Protein AF-A0A3S1ZBE1-F1 (afdb_monomer_lite)

Structure (mmCIF, N/CA/C/O backbone):
data_AF-A0A3S1ZBE1-F1
#
_entry.id   AF-A0A3S1ZBE1-F1
#
loop_
_atom_site.group_PDB
_atom_site.id
_atom_site.type_symbol
_atom_site.label_atom_id
_atom_site.label_alt_id
_atom_site.label_comp_id
_atom_site.label_asym_id
_atom_site.label_entity_id
_atom_site.label_seq_id
_atom_site.pdbx_PDB_ins_code
_atom_site.Cartn_x
_atom_site.Cartn_y
_atom_site.Cartn_z
_atom_site.occupancy
_atom_site.B_iso_or_equiv
_atom_site.auth_seq_id
_atom_site.auth_comp_id
_atom_site.auth_asym_id
_atom_site.auth_atom_id
_atom_site.pdbx_PDB_model_num
ATOM 1 N N . GLU A 1 1 ? 6.553 39.545 1.574 1.00 39.56 1 GLU A N 1
ATOM 2 C CA . GLU A 1 1 ? 7.797 39.338 0.814 1.00 39.56 1 GLU A CA 1
ATOM 3 C C . GLU A 1 1 ? 8.006 37.846 0.663 1.00 39.56 1 GLU A C 1
ATOM 5 O O . GLU A 1 1 ? 7.988 37.127 1.656 1.00 39.56 1 GLU A O 1
ATOM 10 N N . ASP A 1 2 ? 8.022 37.400 -0.589 1.00 39.97 2 ASP A N 1
ATOM 11 C CA . ASP A 1 2 ? 7.914 36.008 -1.012 1.00 39.97 2 ASP A CA 1
ATOM 12 C C . ASP A 1 2 ? 9.223 35.230 -0.833 1.00 39.97 2 ASP A C 1
ATOM 14 O O . ASP A 1 2 ? 10.264 35.596 -1.373 1.00 39.97 2 ASP A O 1
ATOM 18 N N . LEU A 1 3 ? 9.137 34.085 -0.152 1.00 46.81 3 LEU A N 1
ATOM 19 C CA . LEU A 1 3 ? 10.209 33.087 -0.000 1.00 46.81 3 LEU A CA 1
ATOM 20 C C . LEU A 1 3 ? 10.479 32.275 -1.288 1.00 46.81 3 LEU A C 1
ATOM 22 O O . LEU A 1 3 ? 11.198 31.280 -1.253 1.00 46.81 3 LEU A O 1
ATOM 26 N N . PHE A 1 4 ? 9.912 32.676 -2.429 1.00 49.78 4 PHE A N 1
ATOM 27 C CA . PHE A 1 4 ? 9.907 31.890 -3.667 1.00 49.78 4 PHE A CA 1
ATOM 28 C C . PHE A 1 4 ? 11.107 32.126 -4.602 1.00 49.78 4 PHE A C 1
ATOM 30 O O . PHE A 1 4 ? 11.245 31.408 -5.587 1.00 49.78 4 PHE A O 1
ATOM 37 N N . ASN A 1 5 ? 12.009 33.066 -4.294 1.00 49.59 5 ASN A N 1
ATOM 38 C CA . ASN A 1 5 ? 13.110 33.454 -5.191 1.00 49.59 5 ASN A CA 1
ATOM 39 C C . ASN A 1 5 ? 14.510 33.058 -4.690 1.00 49.59 5 ASN A C 1
ATOM 41 O O . ASN A 1 5 ? 15.447 33.850 -4.763 1.00 49.59 5 ASN A O 1
ATOM 45 N N . TYR A 1 6 ? 14.688 31.820 -4.225 1.00 44.84 6 TYR A N 1
ATOM 46 C CA . TYR A 1 6 ? 16.027 31.226 -4.112 1.00 44.84 6 TYR A CA 1
ATOM 47 C C . TYR A 1 6 ? 16.292 30.299 -5.304 1.00 44.84 6 TYR A C 1
ATOM 49 O O . TYR A 1 6 ? 16.217 29.078 -5.209 1.00 44.84 6 TYR A O 1
ATOM 57 N N . SER A 1 7 ? 16.619 30.889 -6.455 1.00 56.59 7 SER A N 1
ATOM 58 C CA . SER A 1 7 ? 17.279 30.177 -7.552 1.00 56.59 7 SER A CA 1
ATOM 59 C C . SER A 1 7 ? 18.787 30.167 -7.289 1.00 56.59 7 SER A C 1
ATOM 61 O O . SER A 1 7 ? 19.534 30.989 -7.823 1.00 56.59 7 SER A O 1
ATOM 63 N N . GLY A 1 8 ? 19.233 29.269 -6.409 1.00 43.38 8 GLY A N 1
ATOM 64 C CA . GLY A 1 8 ? 20.651 28.927 -6.308 1.00 43.38 8 GLY A CA 1
ATOM 65 C C . GLY A 1 8 ? 21.132 28.333 -7.634 1.00 43.38 8 GLY A C 1
ATOM 66 O O . GLY A 1 8 ? 20.401 27.576 -8.273 1.00 43.38 8 GLY A O 1
ATOM 67 N N . ALA A 1 9 ? 22.332 28.719 -8.069 1.00 47.22 9 ALA A N 1
ATOM 68 C CA . ALA A 1 9 ? 22.947 28.266 -9.313 1.00 47.22 9 ALA A CA 1
ATOM 69 C C . ALA A 1 9 ? 22.886 26.733 -9.459 1.00 47.22 9 ALA A C 1
ATOM 71 O O . ALA A 1 9 ? 23.123 26.007 -8.492 1.00 47.22 9 ALA A O 1
ATOM 72 N N . GLN A 1 10 ? 22.592 26.249 -10.673 1.00 50.22 10 GLN A N 1
ATOM 73 C CA . GLN A 1 10 ? 22.709 24.832 -11.017 1.00 50.22 10 GLN A CA 1
ATOM 74 C C . GLN A 1 10 ? 24.174 24.417 -10.867 1.00 50.22 10 GLN A C 1
ATOM 76 O O . GLN A 1 10 ? 24.986 24.621 -11.765 1.00 50.22 10 GLN A O 1
ATOM 81 N N . GLY A 1 11 ? 24.523 23.863 -9.708 1.00 43.09 11 GLY A N 1
ATOM 82 C CA . GLY A 1 11 ? 25.753 23.105 -9.570 1.00 43.09 11 GLY A CA 1
ATOM 83 C C . GLY A 1 11 ? 25.649 21.878 -10.467 1.00 43.09 11 GLY A C 1
ATOM 84 O O . GLY A 1 11 ? 24.705 21.098 -10.334 1.00 43.09 11 GLY A O 1
ATOM 85 N N . GLU A 1 12 ? 26.609 21.711 -11.374 1.00 48.31 12 GLU A N 1
ATOM 86 C CA . GLU A 1 12 ? 26.883 20.451 -12.064 1.00 48.31 12 GLU A CA 1
ATOM 87 C C . GLU A 1 12 ? 27.332 19.403 -11.033 1.00 48.31 12 GLU A C 1
ATOM 89 O O . GLU A 1 12 ? 28.503 19.071 -10.886 1.00 48.31 12 GLU A O 1
ATOM 94 N N . GLY A 1 13 ? 26.376 18.912 -10.253 1.00 46.62 13 GLY A N 1
ATOM 95 C CA . GLY A 1 13 ? 26.483 17.677 -9.506 1.00 46.62 13 GLY A CA 1
ATOM 96 C C . GLY A 1 13 ? 25.682 16.634 -10.261 1.00 46.62 13 GLY A C 1
ATOM 97 O O . GLY A 1 13 ? 24.512 16.852 -10.576 1.00 46.62 13 GLY A O 1
ATOM 98 N N . THR A 1 14 ? 26.279 15.481 -10.533 1.00 49.31 14 THR A N 1
ATOM 99 C CA . THR A 1 14 ? 25.574 14.260 -10.933 1.00 49.31 14 THR A CA 1
ATOM 100 C C . THR A 1 14 ? 24.703 13.764 -9.770 1.00 49.31 14 THR A C 1
ATOM 102 O O . THR A 1 14 ? 24.891 12.673 -9.239 1.00 49.31 14 THR A O 1
ATOM 105 N N . HIS A 1 15 ? 23.738 14.570 -9.323 1.00 55.12 15 HIS A N 1
ATOM 106 C CA . HIS A 1 15 ? 22.726 14.135 -8.378 1.00 55.12 15 HIS A CA 1
ATOM 107 C C . HIS A 1 15 ? 21.846 13.131 -9.109 1.00 55.12 15 HIS A C 1
ATOM 109 O O . HIS A 1 15 ? 20.964 13.487 -9.892 1.00 55.12 15 HIS A O 1
ATOM 115 N N . LYS A 1 16 ? 22.149 11.851 -8.887 1.00 66.56 16 LYS A N 1
ATOM 116 C CA . LYS A 1 16 ? 21.343 10.730 -9.351 1.00 66.56 16 LYS A CA 1
ATOM 117 C C . LYS A 1 16 ? 19.901 11.010 -8.933 1.00 66.56 16 LYS A C 1
ATOM 119 O O . LYS A 1 16 ? 19.630 11.201 -7.750 1.00 66.56 16 LYS A O 1
ATOM 124 N N . ARG A 1 17 ? 19.005 11.150 -9.911 1.00 78.00 17 ARG A N 1
ATOM 125 C CA . ARG A 1 17 ? 17.627 11.590 -9.676 1.00 78.00 17 ARG A CA 1
ATOM 126 C C . ARG A 1 17 ? 16.930 10.535 -8.821 1.00 78.00 17 ARG A C 1
ATOM 128 O O . ARG A 1 17 ? 16.721 9.418 -9.279 1.00 78.00 17 ARG A O 1
ATOM 135 N N . GLN A 1 18 ? 16.637 10.880 -7.573 1.00 86.19 18 GLN A N 1
ATOM 136 C CA . GLN A 1 18 ? 15.965 9.989 -6.636 1.00 86.19 18 GLN A CA 1
ATOM 137 C C . GLN A 1 18 ? 14.454 10.122 -6.812 1.00 86.19 18 GLN A C 1
ATOM 139 O O . GLN A 1 18 ? 13.929 11.231 -6.926 1.00 86.19 18 GLN A O 1
ATOM 144 N N . TYR A 1 19 ? 13.762 8.989 -6.840 1.00 90.62 19 TYR A N 1
ATOM 145 C CA . TYR A 1 19 ? 12.307 8.928 -6.916 1.00 90.62 19 TYR A CA 1
ATOM 146 C C . TYR A 1 19 ? 11.780 8.312 -5.629 1.00 90.62 19 TYR A C 1
ATOM 148 O O . TYR A 1 19 ? 12.369 7.355 -5.124 1.00 90.62 19 TYR A O 1
ATOM 156 N N . ARG A 1 20 ? 10.676 8.843 -5.099 1.00 93.69 20 ARG A N 1
ATOM 157 C CA . ARG A 1 20 ? 9.963 8.185 -3.998 1.00 93.69 20 ARG A CA 1
ATOM 158 C C . ARG A 1 20 ? 9.413 6.857 -4.494 1.00 93.69 20 ARG A C 1
ATOM 160 O O . ARG A 1 20 ? 9.028 6.737 -5.660 1.00 93.69 20 ARG A O 1
ATOM 167 N N . LEU A 1 21 ? 9.345 5.875 -3.608 1.00 92.19 21 LEU A N 1
ATOM 168 C CA . LEU A 1 21 ? 8.833 4.553 -3.931 1.00 92.19 21 LEU A CA 1
ATOM 169 C C . LEU A 1 21 ? 7.392 4.626 -4.449 1.00 92.19 21 LEU A C 1
ATOM 171 O O . LEU A 1 21 ? 7.071 3.979 -5.443 1.00 92.19 21 LEU A O 1
ATOM 175 N N . LEU A 1 22 ? 6.560 5.492 -3.861 1.00 94.50 22 LEU A N 1
ATOM 176 C CA . LEU A 1 22 ? 5.210 5.781 -4.353 1.00 94.50 22 LEU A CA 1
ATOM 177 C C . LEU A 1 22 ? 5.202 6.214 -5.828 1.00 94.50 22 LEU A C 1
ATOM 179 O O . LEU A 1 22 ? 4.465 5.650 -6.639 1.00 94.50 22 LEU A O 1
ATOM 183 N N . ASP A 1 23 ? 6.044 7.188 -6.182 1.00 95.31 23 ASP A N 1
ATOM 184 C CA . ASP A 1 23 ? 6.113 7.743 -7.538 1.00 95.31 23 ASP A CA 1
ATOM 185 C C . ASP A 1 23 ? 6.654 6.706 -8.531 1.00 95.31 23 ASP A C 1
ATOM 187 O O . ASP A 1 23 ? 6.171 6.595 -9.663 1.00 95.31 23 ASP A O 1
ATOM 191 N N . ALA A 1 24 ? 7.636 5.907 -8.104 1.00 93.94 24 ALA A N 1
ATOM 192 C CA . ALA A 1 24 ? 8.197 4.818 -8.893 1.00 93.94 24 ALA A CA 1
ATOM 193 C C . ALA A 1 24 ? 7.148 3.733 -9.186 1.00 93.94 24 ALA A C 1
ATOM 195 O O . ALA A 1 24 ? 7.004 3.322 -10.339 1.00 93.94 24 ALA A O 1
ATOM 196 N N . ILE A 1 25 ? 6.367 3.316 -8.184 1.00 94.88 25 ILE A N 1
ATOM 197 C CA . ILE A 1 25 ? 5.286 2.331 -8.342 1.00 94.88 25 ILE A CA 1
ATOM 198 C C . ILE A 1 25 ? 4.214 2.869 -9.291 1.00 94.88 25 ILE A C 1
ATOM 200 O O . ILE A 1 25 ? 3.878 2.207 -10.276 1.00 94.88 25 ILE A O 1
ATOM 204 N N . TYR A 1 26 ? 3.710 4.079 -9.030 1.00 96.31 26 TYR A N 1
ATOM 205 C CA . TYR A 1 26 ? 2.646 4.682 -9.829 1.00 96.31 26 TYR A CA 1
ATOM 206 C C . TYR A 1 26 ? 3.069 4.843 -11.291 1.00 96.31 26 TYR A C 1
ATOM 208 O O . TYR A 1 26 ? 2.376 4.386 -12.200 1.00 96.31 26 TYR A O 1
ATOM 216 N N . SER A 1 27 ? 4.234 5.453 -11.529 1.00 95.38 27 SER A N 1
ATOM 217 C CA . SER A 1 27 ? 4.721 5.707 -12.887 1.00 95.38 27 SER A CA 1
ATOM 218 C C . SER A 1 27 ? 5.036 4.417 -13.645 1.00 95.38 27 SER A C 1
ATOM 220 O O . SER A 1 27 ? 4.725 4.329 -14.833 1.00 95.38 27 SER A O 1
ATOM 222 N N . THR A 1 28 ? 5.587 3.398 -12.980 1.00 95.94 28 THR A N 1
ATOM 223 C CA . THR A 1 28 ? 5.863 2.092 -13.597 1.00 95.94 28 THR A CA 1
ATOM 224 C C . THR A 1 28 ? 4.572 1.388 -13.996 1.00 95.94 28 THR A C 1
ATOM 226 O O . THR A 1 28 ? 4.454 0.930 -15.132 1.00 95.94 28 THR A O 1
ATOM 229 N N . ALA A 1 29 ? 3.581 1.336 -13.105 1.00 96.38 29 ALA A N 1
ATOM 230 C CA . ALA A 1 29 ? 2.308 0.682 -13.386 1.00 96.38 29 ALA A CA 1
ATOM 231 C C . ALA A 1 29 ? 1.513 1.420 -14.479 1.00 96.38 29 ALA A C 1
ATOM 233 O O . ALA A 1 29 ? 1.035 0.793 -15.425 1.00 96.38 29 ALA A O 1
ATOM 234 N N . ALA A 1 30 ? 1.455 2.754 -14.414 1.00 96.31 30 ALA A N 1
ATOM 235 C CA . ALA A 1 30 ? 0.780 3.574 -15.418 1.00 96.31 30 ALA A CA 1
ATOM 236 C C . ALA A 1 30 ? 1.410 3.421 -16.814 1.00 96.31 30 ALA A C 1
ATOM 238 O O . ALA A 1 30 ? 0.694 3.284 -17.805 1.00 96.31 30 ALA A O 1
ATOM 239 N N . ARG A 1 31 ? 2.749 3.372 -16.905 1.00 96.88 31 ARG A N 1
ATOM 240 C CA . ARG A 1 31 ? 3.470 3.128 -18.171 1.00 96.88 31 ARG A CA 1
ATOM 241 C C . ARG A 1 31 ? 3.201 1.745 -18.766 1.00 96.88 31 ARG A C 1
ATOM 243 O O . ARG A 1 31 ? 3.319 1.590 -19.975 1.00 96.88 31 ARG A O 1
ATOM 250 N N . ASN A 1 32 ? 2.829 0.771 -17.937 1.00 96.81 32 ASN A N 1
ATOM 251 C CA . ASN A 1 32 ? 2.467 -0.586 -18.354 1.00 96.81 32 ASN A CA 1
ATOM 252 C C . ASN A 1 32 ? 0.945 -0.782 -18.480 1.00 96.81 32 ASN A C 1
ATOM 254 O O . ASN A 1 32 ? 0.463 -1.912 -18.442 1.00 96.81 32 ASN A O 1
ATOM 258 N N . SER A 1 33 ? 0.184 0.310 -18.624 1.00 94.75 33 SER A N 1
ATOM 259 C CA . SER A 1 33 ? -1.266 0.284 -18.870 1.00 94.75 33 SER A CA 1
ATOM 260 C C . SER A 1 33 ? -2.082 -0.440 -17.793 1.00 94.75 33 SER A C 1
ATOM 262 O O . SER A 1 33 ? -3.158 -0.968 -18.071 1.00 94.75 33 SER A O 1
ATOM 264 N N . VAL A 1 34 ? -1.597 -0.454 -16.550 1.00 94.44 34 VAL A N 1
ATOM 265 C CA . VAL A 1 34 ? -2.377 -0.950 -15.412 1.00 94.44 34 VAL A CA 1
ATOM 266 C C . VAL A 1 34 ? -3.529 0.032 -15.135 1.00 94.44 34 VAL A C 1
ATOM 268 O O . VAL A 1 34 ? -3.281 1.239 -15.067 1.00 94.44 34 VAL A O 1
ATOM 271 N N . PRO A 1 35 ? -4.780 -0.437 -14.955 1.00 93.19 35 PRO A N 1
ATOM 272 C CA . PRO A 1 35 ? -5.906 0.437 -14.623 1.00 93.19 35 PRO A CA 1
ATOM 273 C C . PRO A 1 35 ? -5.665 1.234 -13.336 1.00 93.19 35 PRO A C 1
ATOM 275 O O . PRO A 1 35 ? -5.158 0.696 -12.353 1.00 93.19 35 PRO A O 1
ATOM 278 N N . THR A 1 36 ? -6.078 2.501 -13.300 1.00 91.44 36 THR A N 1
ATOM 279 C CA . THR A 1 36 ? -5.812 3.411 -12.169 1.00 91.44 36 THR A CA 1
ATOM 280 C C . THR A 1 36 ? -6.346 2.899 -10.833 1.00 91.44 36 THR A C 1
ATOM 282 O O . THR A 1 36 ? -5.662 3.050 -9.823 1.00 91.44 36 THR A O 1
ATOM 285 N N . GLY A 1 37 ? -7.514 2.247 -10.818 1.00 90.88 37 GLY A N 1
ATOM 286 C CA . GLY A 1 37 ? -8.057 1.629 -9.604 1.00 90.88 37 GLY A CA 1
ATOM 287 C C . GLY A 1 37 ? -7.175 0.510 -9.055 1.00 90.88 37 GLY A C 1
ATOM 288 O O . GLY A 1 37 ? -6.910 0.469 -7.856 1.00 90.88 37 GLY A O 1
ATOM 289 N N . VAL A 1 38 ? -6.614 -0.322 -9.939 1.00 93.62 38 VAL A N 1
ATOM 290 C CA . VAL A 1 38 ? -5.664 -1.385 -9.567 1.00 93.62 38 VAL A CA 1
ATOM 291 C C . VAL A 1 38 ? -4.378 -0.776 -9.000 1.00 93.62 38 VAL A C 1
ATOM 293 O O . VAL A 1 38 ? -3.850 -1.272 -8.007 1.00 93.62 38 VAL A O 1
ATOM 296 N N . ILE A 1 39 ? -3.872 0.312 -9.597 1.00 94.88 39 ILE A N 1
ATOM 297 C CA . ILE A 1 39 ? -2.686 1.022 -9.084 1.00 94.88 39 ILE A CA 1
ATOM 298 C C . ILE A 1 39 ? -2.957 1.560 -7.675 1.00 94.88 39 ILE A C 1
ATOM 300 O O . ILE A 1 39 ? -2.136 1.377 -6.776 1.00 94.88 39 ILE A O 1
ATOM 304 N N . GLY A 1 40 ? -4.111 2.201 -7.473 1.00 92.44 40 GLY A N 1
ATOM 305 C CA . GLY A 1 40 ? -4.517 2.733 -6.173 1.00 92.44 40 GLY A CA 1
ATOM 306 C C . GLY A 1 40 ? -4.653 1.642 -5.110 1.00 92.44 40 GLY A C 1
ATOM 307 O O . GLY A 1 40 ? -4.122 1.791 -4.010 1.00 92.44 40 GLY A O 1
ATOM 308 N N . GLU A 1 41 ? -5.293 0.519 -5.446 1.00 91.38 41 GLU A N 1
ATOM 309 C CA . GLU A 1 41 ? -5.420 -0.630 -4.543 1.00 91.38 41 GLU A CA 1
ATOM 310 C C . GLU A 1 41 ? -4.044 -1.237 -4.209 1.00 91.38 41 GLU A C 1
ATOM 312 O O . GLU A 1 41 ? -3.769 -1.550 -3.050 1.00 91.38 41 GLU A O 1
ATOM 317 N N . ALA A 1 42 ? -3.137 -1.335 -5.186 1.00 93.25 42 ALA A N 1
ATOM 318 C CA . ALA A 1 42 ? -1.782 -1.836 -4.971 1.00 93.25 42 ALA A CA 1
ATOM 319 C C . ALA A 1 42 ? -0.993 -0.935 -4.007 1.00 93.25 42 ALA A C 1
ATOM 321 O O . ALA A 1 42 ? -0.415 -1.429 -3.040 1.00 93.25 42 ALA A O 1
ATOM 322 N N . ILE A 1 43 ? -1.020 0.385 -4.216 1.00 93.75 43 ILE A N 1
ATOM 323 C CA . ILE A 1 43 ? -0.388 1.367 -3.319 1.00 93.75 43 ILE A CA 1
ATOM 324 C C . ILE A 1 43 ? -0.973 1.262 -1.908 1.00 93.75 43 ILE A C 1
ATOM 326 O O . ILE A 1 43 ? -0.224 1.279 -0.934 1.00 93.75 43 ILE A O 1
ATOM 330 N N . M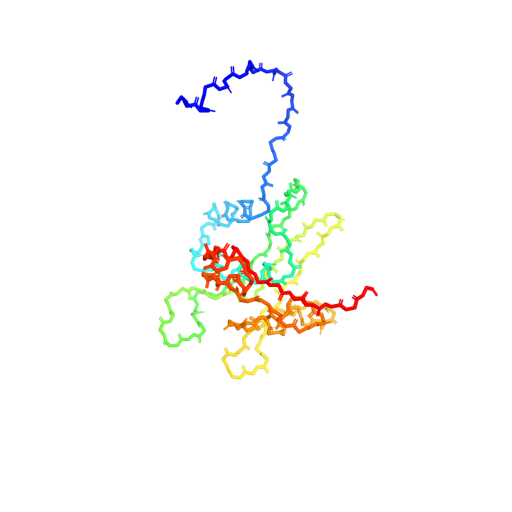ET A 1 44 ? -2.293 1.111 -1.797 1.00 90.56 44 MET A N 1
ATOM 331 C CA . MET A 1 44 ? -2.982 0.964 -0.517 1.00 90.56 44 MET A CA 1
ATOM 332 C C . MET A 1 44 ? -2.519 -0.282 0.249 1.00 90.56 44 MET A C 1
ATOM 334 O O . MET A 1 44 ? -2.296 -0.200 1.455 1.00 90.56 44 MET A O 1
ATOM 338 N N . TYR A 1 45 ? -2.332 -1.427 -0.414 1.00 90.31 45 TYR A N 1
ATOM 339 C CA . TYR A 1 45 ? -1.798 -2.614 0.262 1.00 90.31 45 TYR A CA 1
ATOM 340 C C . TYR A 1 45 ? -0.331 -2.449 0.666 1.00 90.31 45 TYR A C 1
ATOM 342 O O . TYR A 1 45 ? 0.041 -2.844 1.772 1.00 90.31 45 TYR A O 1
ATOM 350 N N . LEU A 1 46 ? 0.496 -1.850 -0.195 1.00 89.25 46 LEU A N 1
ATOM 351 C CA . LEU A 1 46 ? 1.920 -1.649 0.086 1.00 89.25 46 LEU A CA 1
ATOM 352 C C . LEU A 1 46 ? 2.151 -0.647 1.231 1.00 89.25 46 LEU A C 1
ATOM 354 O O . LEU A 1 46 ? 3.042 -0.866 2.051 1.00 89.25 46 LEU A O 1
ATOM 358 N N . SER A 1 47 ? 1.328 0.403 1.343 1.00 87.81 47 SER A N 1
ATOM 359 C CA . SER A 1 47 ? 1.475 1.443 2.376 1.00 87.81 47 SER A CA 1
ATOM 360 C C . SER A 1 47 ? 1.210 0.949 3.799 1.00 87.81 47 SER A C 1
ATOM 362 O O . SER A 1 47 ? 1.682 1.553 4.757 1.00 87.81 47 SER A O 1
ATOM 364 N N . ARG A 1 48 ? 0.490 -0.169 3.964 1.00 80.88 48 ARG A N 1
ATOM 365 C CA . ARG A 1 48 ? 0.230 -0.770 5.286 1.00 80.88 48 ARG A CA 1
ATOM 366 C C . ARG A 1 48 ? 1.477 -1.388 5.910 1.00 80.88 48 ARG A C 1
ATOM 368 O O . ARG A 1 48 ? 1.551 -1.507 7.127 1.00 80.88 48 ARG A O 1
ATOM 375 N N . GLY A 1 49 ? 2.426 -1.814 5.080 1.00 74.88 49 GLY A N 1
ATOM 376 C CA . GLY A 1 49 ? 3.632 -2.510 5.520 1.00 74.88 49 GLY A CA 1
ATOM 377 C C . GLY A 1 49 ? 4.932 -1.781 5.208 1.00 74.88 49 GLY A C 1
ATOM 378 O O . GLY A 1 49 ? 5.981 -2.299 5.590 1.00 74.88 49 GLY A O 1
ATOM 379 N N . GLN A 1 50 ? 4.891 -0.649 4.494 1.00 79.00 50 GLN A N 1
ATOM 380 C CA . GLN A 1 50 ? 6.082 0.120 4.150 1.00 79.00 50 GLN A CA 1
ATOM 381 C C . GLN A 1 50 ? 5.884 1.625 4.097 1.00 79.00 50 GLN A C 1
ATOM 383 O O . GLN A 1 50 ? 4.830 2.133 3.720 1.00 79.00 50 GLN A O 1
ATOM 388 N N . ASP A 1 51 ? 6.986 2.311 4.382 1.00 85.25 51 ASP A N 1
ATOM 389 C CA . ASP A 1 51 ? 7.154 3.722 4.085 1.00 85.25 51 ASP A CA 1
ATOM 390 C C . ASP A 1 51 ? 7.356 3.920 2.574 1.00 85.25 51 ASP A C 1
ATOM 392 O O . ASP A 1 51 ? 8.415 3.617 2.020 1.00 85.25 51 ASP A O 1
ATOM 396 N N . LEU A 1 52 ? 6.316 4.405 1.895 1.00 89.38 52 LEU A N 1
ATOM 397 C CA . LEU A 1 52 ? 6.367 4.697 0.460 1.00 89.38 52 LEU A CA 1
ATOM 398 C C . LEU A 1 52 ? 7.027 6.051 0.143 1.00 89.38 52 LEU A C 1
ATOM 400 O O . LEU A 1 52 ? 7.228 6.361 -1.037 1.00 89.38 52 LEU A O 1
ATOM 404 N N . ASP A 1 53 ? 7.382 6.835 1.166 1.00 89.88 53 ASP A N 1
ATOM 405 C CA . ASP A 1 53 ? 8.151 8.073 1.020 1.00 89.88 53 ASP A CA 1
ATOM 406 C C . ASP A 1 53 ? 9.652 7.806 0.909 1.00 89.88 53 ASP A C 1
ATOM 408 O O . ASP A 1 53 ? 10.389 8.658 0.408 1.00 89.88 53 ASP A O 1
ATOM 412 N N . ALA A 1 54 ? 10.095 6.605 1.293 1.00 89.69 54 ALA A N 1
ATOM 413 C CA . ALA A 1 54 ? 11.452 6.137 1.062 1.00 89.69 54 ALA A CA 1
ATOM 414 C C . ALA A 1 54 ? 11.816 6.171 -0.432 1.00 89.69 54 ALA A C 1
ATOM 416 O O . ALA A 1 54 ? 10.968 6.039 -1.319 1.00 89.69 54 ALA A O 1
ATOM 417 N N . PHE A 1 55 ? 13.107 6.330 -0.723 1.00 91.31 55 PHE A N 1
ATOM 418 C CA . PHE A 1 55 ? 13.590 6.357 -2.100 1.00 91.31 55 PHE A CA 1
ATOM 419 C C . PHE A 1 55 ? 13.619 4.961 -2.724 1.00 91.31 55 PHE A C 1
ATOM 421 O O . PHE A 1 55 ? 14.029 3.989 -2.089 1.00 91.31 55 PHE A O 1
ATOM 428 N N . ALA A 1 56 ? 13.212 4.885 -3.990 1.00 90.81 56 ALA A N 1
ATOM 429 C CA . ALA A 1 56 ? 13.335 3.685 -4.799 1.00 90.81 56 ALA A CA 1
ATOM 430 C C . ALA A 1 56 ? 14.777 3.496 -5.287 1.00 90.81 56 ALA A C 1
ATOM 432 O O . ALA A 1 56 ? 15.435 4.454 -5.710 1.00 90.81 56 ALA A O 1
ATOM 433 N N . SER A 1 57 ? 15.236 2.248 -5.284 1.00 89.38 57 SER A N 1
ATOM 434 C CA . SER A 1 57 ? 16.522 1.852 -5.864 1.00 89.38 57 SER A CA 1
ATOM 435 C C . SER A 1 57 ? 16.336 1.359 -7.301 1.00 89.38 57 SER A C 1
ATOM 437 O O . SER A 1 57 ? 15.280 0.851 -7.667 1.00 89.38 57 SER A O 1
ATOM 439 N N . GLU A 1 58 ? 17.359 1.504 -8.145 1.00 88.31 58 GLU A N 1
ATOM 440 C CA . GLU A 1 58 ? 17.272 1.153 -9.576 1.00 88.31 58 GLU A CA 1
ATOM 441 C C . GLU A 1 58 ? 17.132 -0.351 -9.844 1.00 88.31 58 GLU A C 1
ATOM 443 O O . GLU A 1 58 ? 16.669 -0.754 -10.908 1.00 88.31 58 GLU A O 1
ATOM 448 N N . ASP A 1 59 ? 17.538 -1.185 -8.891 1.00 90.19 59 ASP A N 1
ATOM 449 C CA . ASP A 1 59 ? 17.412 -2.639 -8.943 1.00 90.19 59 ASP A CA 1
ATOM 450 C C . ASP A 1 59 ? 16.016 -3.131 -8.533 1.00 90.19 59 ASP A C 1
ATOM 452 O O . ASP A 1 59 ? 15.707 -4.309 -8.726 1.00 90.19 59 ASP A O 1
ATOM 456 N N . GLN A 1 60 ? 15.163 -2.249 -7.997 1.00 91.38 60 GLN A N 1
ATOM 457 C CA . GLN A 1 60 ? 13.820 -2.618 -7.571 1.00 91.38 60 GLN A CA 1
ATOM 458 C C . GLN A 1 60 ? 12.897 -2.879 -8.763 1.00 91.38 60 GLN A C 1
ATOM 460 O O . GLN A 1 60 ? 12.786 -2.085 -9.698 1.00 91.38 60 GLN A O 1
ATOM 465 N N . ARG A 1 61 ? 12.167 -3.992 -8.696 1.00 93.56 61 ARG A N 1
ATOM 466 C CA . ARG A 1 61 ? 11.172 -4.403 -9.688 1.00 93.56 61 ARG A CA 1
ATOM 467 C C . ARG A 1 61 ? 9.794 -4.493 -9.059 1.00 93.56 61 ARG A C 1
ATOM 469 O O . ARG A 1 61 ? 9.609 -5.190 -8.066 1.00 93.56 61 ARG A O 1
ATOM 476 N N . LEU A 1 62 ? 8.824 -3.828 -9.677 1.00 94.69 62 LEU A N 1
ATOM 477 C CA . LEU A 1 62 ? 7.413 -3.981 -9.341 1.00 94.69 62 LEU A CA 1
ATOM 478 C C . LEU A 1 62 ? 6.851 -5.221 -10.046 1.00 94.69 62 LEU A C 1
ATOM 480 O O . LEU A 1 62 ? 6.908 -5.318 -11.271 1.00 94.69 62 LEU A O 1
ATOM 484 N N . VAL A 1 63 ? 6.265 -6.134 -9.278 1.00 95.50 63 VAL A N 1
ATOM 485 C CA . VAL A 1 63 ? 5.511 -7.283 -9.784 1.00 95.50 63 VAL A CA 1
ATOM 486 C C . VAL A 1 63 ? 4.069 -7.133 -9.322 1.00 95.50 63 VAL A C 1
ATOM 488 O O . VAL A 1 63 ? 3.802 -6.965 -8.136 1.00 95.50 63 VAL A O 1
ATOM 491 N N . LEU A 1 64 ? 3.130 -7.173 -10.263 1.00 95.62 64 LEU A N 1
ATOM 492 C CA . LEU A 1 64 ? 1.711 -6.968 -9.994 1.00 95.62 64 LEU A CA 1
ATOM 493 C C . LEU A 1 64 ? 0.896 -8.026 -10.732 1.00 95.62 64 LEU A C 1
ATOM 495 O O . LEU A 1 64 ? 1.008 -8.167 -11.948 1.00 95.62 64 LEU A O 1
ATOM 499 N N . ILE A 1 65 ? 0.047 -8.738 -9.997 1.00 95.94 65 ILE A N 1
ATOM 500 C CA . ILE A 1 65 ? -0.952 -9.650 -10.552 1.00 95.94 65 ILE A CA 1
ATOM 501 C C . ILE A 1 65 ? -2.316 -9.090 -10.175 1.00 95.94 65 ILE A C 1
ATOM 503 O O . ILE A 1 65 ? -2.614 -8.895 -8.997 1.00 95.94 65 ILE A O 1
ATOM 507 N N . TYR A 1 66 ? -3.158 -8.847 -11.172 1.00 94.94 66 TYR A N 1
ATOM 508 C CA . TYR A 1 66 ? -4.497 -8.308 -10.978 1.00 94.94 66 TYR A CA 1
ATOM 509 C C . TYR A 1 66 ? -5.501 -9.010 -11.891 1.00 94.94 66 TYR A C 1
ATOM 511 O O . TYR A 1 66 ? -5.142 -9.565 -12.929 1.00 94.94 66 TYR A O 1
ATOM 519 N N . SER A 1 67 ? -6.768 -8.998 -11.490 1.00 92.81 67 SER A N 1
ATOM 520 C CA . SER A 1 67 ? -7.885 -9.429 -12.326 1.00 92.81 67 SER A CA 1
ATOM 521 C C . SER A 1 67 ? -8.635 -8.208 -12.832 1.00 92.81 67 SER A C 1
ATOM 523 O O . SER A 1 67 ? -8.794 -7.240 -12.099 1.00 92.81 67 SER A O 1
ATOM 525 N N . GLN A 1 68 ? -9.155 -8.267 -14.056 1.00 86.81 68 GLN A N 1
ATOM 526 C CA . GLN A 1 68 ? -10.071 -7.242 -14.569 1.00 86.81 68 GLN A CA 1
ATOM 527 C C . GLN A 1 68 ? -11.457 -7.324 -13.916 1.00 86.81 68 GLN A C 1
ATOM 529 O O . GLN A 1 68 ? -12.244 -6.391 -14.021 1.00 86.81 68 GLN A O 1
ATOM 534 N N . THR A 1 69 ? -11.765 -8.437 -13.242 1.00 86.56 69 THR A N 1
ATOM 535 C CA . THR A 1 69 ? -13.021 -8.589 -12.510 1.00 86.56 69 THR A CA 1
ATOM 536 C C . THR A 1 69 ? -12.924 -7.984 -11.104 1.00 86.56 69 THR A C 1
ATOM 538 O O . THR A 1 69 ? -12.006 -8.341 -10.357 1.00 86.56 69 THR A O 1
ATOM 541 N N . PRO A 1 70 ? -13.876 -7.120 -10.714 1.00 84.06 70 PRO A N 1
ATOM 542 C CA . PRO A 1 70 ? -13.922 -6.509 -9.384 1.00 84.06 70 PRO A CA 1
ATOM 543 C C . PRO A 1 70 ? -14.182 -7.535 -8.263 1.00 84.06 70 PRO A C 1
ATOM 545 O O . PRO A 1 70 ? -14.521 -8.699 -8.523 1.00 84.06 70 PRO A O 1
ATOM 548 N N . ARG A 1 71 ? -14.012 -7.139 -6.990 1.00 77.12 71 ARG A N 1
ATOM 549 C CA . ARG A 1 71 ? -14.379 -7.982 -5.828 1.00 77.12 71 ARG A CA 1
ATOM 550 C C . ARG A 1 71 ? -15.845 -7.788 -5.445 1.00 77.12 71 ARG A C 1
ATOM 552 O O . ARG A 1 71 ? -16.509 -8.773 -5.127 1.00 77.12 71 ARG A O 1
ATOM 559 N N . GLY A 1 72 ? -16.346 -6.554 -5.486 1.00 74.00 72 GLY A N 1
ATOM 560 C CA . GLY A 1 72 ? -17.699 -6.196 -5.051 1.00 74.00 72 GLY A CA 1
ATOM 561 C C . GLY A 1 72 ? -18.708 -5.964 -6.180 1.00 74.00 72 GLY A C 1
ATOM 562 O O . GLY A 1 72 ? -18.360 -5.590 -7.299 1.00 74.00 72 GLY A O 1
ATOM 563 N N . LYS A 1 73 ? -20.004 -6.118 -5.866 1.00 60.28 73 LYS A N 1
ATOM 564 C CA . LYS A 1 73 ? -21.097 -5.628 -6.724 1.00 60.28 73 LYS A CA 1
ATOM 565 C C . LYS A 1 73 ? -21.114 -4.094 -6.662 1.00 60.28 73 LYS A C 1
ATOM 567 O O . LYS A 1 73 ? -21.688 -3.537 -5.735 1.00 60.28 73 LYS A O 1
ATOM 572 N N . GLY A 1 74 ? -20.471 -3.430 -7.622 1.00 62.81 74 GLY A N 1
ATOM 573 C CA . GLY A 1 74 ? -20.431 -1.962 -7.723 1.00 62.81 74 GLY A CA 1
ATOM 574 C C . GLY A 1 74 ? -19.035 -1.364 -7.900 1.00 62.81 74 GLY A C 1
ATOM 575 O O . GLY A 1 74 ? -18.921 -0.180 -8.195 1.00 62.81 74 GLY A O 1
ATOM 576 N N . GLU A 1 75 ? -17.983 -2.168 -7.767 1.00 69.06 75 GLU A N 1
ATOM 577 C CA . GLU A 1 75 ? -16.638 -1.785 -8.198 1.00 69.06 75 GLU A CA 1
ATOM 578 C C . GLU A 1 75 ? -16.542 -1.939 -9.719 1.00 69.06 75 GLU A C 1
ATOM 580 O O . GLU A 1 75 ? -16.974 -2.947 -10.277 1.00 69.06 75 GLU A O 1
ATOM 585 N N . THR A 1 76 ? -16.004 -0.933 -10.400 1.00 63.38 76 THR A N 1
ATOM 586 C CA . THR A 1 76 ? -15.771 -0.961 -11.854 1.00 63.38 76 THR A CA 1
ATOM 587 C C . THR A 1 76 ? -14.347 -1.352 -12.212 1.00 63.38 76 THR A C 1
ATOM 589 O O . THR A 1 76 ? -14.072 -1.705 -13.358 1.00 63.38 76 THR A O 1
ATOM 592 N N . ASP A 1 77 ? -13.450 -1.283 -11.234 1.00 72.06 77 ASP A N 1
ATOM 593 C CA . ASP A 1 77 ? -12.022 -1.394 -11.458 1.00 72.06 77 ASP A CA 1
ATOM 594 C C . ASP A 1 77 ? -11.551 -2.814 -11.141 1.00 72.06 77 ASP A C 1
ATOM 596 O O . ASP A 1 77 ? -12.129 -3.528 -10.316 1.00 72.06 77 ASP A O 1
ATOM 600 N N . GLY A 1 78 ? -10.502 -3.243 -11.843 1.00 82.06 78 GLY A N 1
ATOM 601 C CA . GLY A 1 78 ? -9.868 -4.526 -11.577 1.00 82.06 78 GLY A CA 1
ATOM 602 C C . GLY A 1 78 ? -9.368 -4.627 -10.133 1.00 82.06 78 GLY A C 1
ATOM 603 O O . GLY A 1 78 ? -9.125 -3.619 -9.475 1.00 82.06 78 GLY A O 1
ATOM 604 N N . ARG A 1 79 ? -9.168 -5.857 -9.660 1.00 90.44 79 ARG A N 1
ATOM 605 C CA . ARG A 1 79 ? -8.697 -6.144 -8.300 1.00 90.44 79 ARG A CA 1
ATOM 606 C C . ARG A 1 79 ? -7.258 -6.634 -8.275 1.00 90.44 79 ARG A C 1
ATOM 608 O O . ARG A 1 79 ? -6.879 -7.488 -9.082 1.00 90.44 79 ARG A O 1
ATOM 615 N N . VAL A 1 80 ? -6.483 -6.198 -7.293 1.00 94.31 80 VAL A N 1
ATOM 616 C CA . VAL A 1 80 ? -5.127 -6.693 -7.025 1.00 94.31 80 VAL A CA 1
ATOM 617 C C . VAL A 1 80 ? -5.204 -8.067 -6.374 1.00 94.31 80 VAL A C 1
ATOM 619 O O . VAL A 1 80 ? -5.889 -8.249 -5.372 1.00 94.31 80 VAL A O 1
ATOM 622 N N . LEU A 1 81 ? -4.503 -9.047 -6.938 1.00 94.31 81 LEU A N 1
ATOM 623 C CA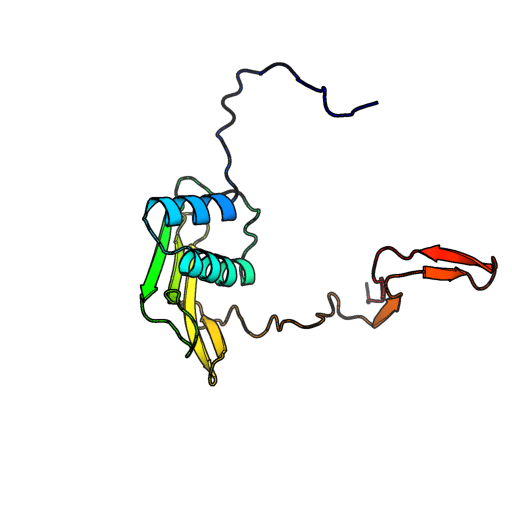 . LEU A 1 81 ? -4.359 -10.399 -6.386 1.00 94.31 81 LEU A CA 1
ATOM 624 C C . LEU A 1 81 ? -3.018 -10.564 -5.668 1.00 94.31 81 LEU A C 1
ATOM 626 O O . LEU A 1 81 ? -2.945 -11.214 -4.628 1.00 94.31 81 LEU A O 1
ATOM 630 N N . TYR A 1 82 ? -1.972 -9.953 -6.216 1.00 94.75 82 TYR A N 1
ATOM 631 C CA . TYR A 1 82 ? -0.650 -9.908 -5.614 1.00 94.75 82 TYR A CA 1
ATOM 632 C C . TYR A 1 82 ? 0.070 -8.632 -6.034 1.00 94.75 82 TYR A C 1
ATOM 634 O O . TYR A 1 82 ? -0.035 -8.209 -7.187 1.00 94.75 82 TYR A O 1
ATOM 642 N N . VAL A 1 83 ? 0.831 -8.051 -5.114 1.00 95.12 83 VAL A N 1
ATOM 643 C CA . VAL A 1 83 ? 1.757 -6.960 -5.404 1.00 95.12 83 VAL A CA 1
ATOM 644 C C . VAL A 1 83 ? 3.065 -7.183 -4.656 1.00 95.12 83 VAL A C 1
ATOM 646 O O . VAL A 1 83 ? 3.064 -7.524 -3.475 1.00 95.12 83 VAL A O 1
ATOM 649 N N . GLY A 1 84 ? 4.186 -6.971 -5.335 1.00 93.06 84 GLY A N 1
ATOM 650 C CA . GLY A 1 84 ? 5.499 -7.047 -4.723 1.00 93.06 84 GLY A CA 1
ATOM 651 C C . GLY A 1 84 ? 6.489 -6.052 -5.305 1.00 93.06 84 GLY A C 1
ATOM 652 O O . GLY A 1 84 ? 6.410 -5.677 -6.475 1.00 93.06 84 GLY A O 1
ATOM 653 N N . VAL A 1 85 ? 7.430 -5.625 -4.468 1.00 92.50 85 VAL A N 1
ATOM 654 C CA . VAL A 1 85 ? 8.593 -4.826 -4.866 1.00 92.50 85 VAL A CA 1
ATOM 655 C C . VAL A 1 85 ? 9.827 -5.649 -4.535 1.00 92.50 85 VAL A C 1
ATOM 657 O O . VAL A 1 85 ? 10.143 -5.853 -3.367 1.00 92.50 85 VAL A O 1
ATOM 660 N N . GLN A 1 86 ? 10.502 -6.156 -5.559 1.00 90.88 86 GLN A N 1
ATOM 661 C CA . GLN A 1 86 ? 11.664 -7.028 -5.425 1.00 90.88 86 GLN A CA 1
ATOM 662 C C . GLN A 1 86 ? 12.935 -6.208 -5.621 1.00 90.88 86 GLN A C 1
ATOM 664 O O . GLN A 1 86 ? 13.159 -5.708 -6.718 1.00 90.88 86 GLN A O 1
ATOM 669 N N . GLY A 1 87 ? 13.756 -6.070 -4.583 1.00 85.12 87 GLY A N 1
ATOM 670 C CA . G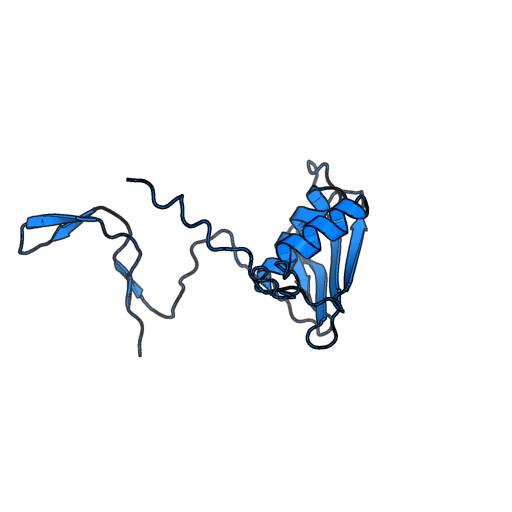LY A 1 87 ? 15.083 -5.458 -4.655 1.00 85.12 87 GLY A CA 1
ATOM 671 C C . GLY A 1 87 ? 16.126 -6.309 -3.936 1.00 85.12 87 GLY A C 1
ATOM 672 O O . GLY A 1 87 ? 15.784 -7.262 -3.235 1.00 85.12 87 GLY A O 1
ATOM 673 N N . THR A 1 88 ? 17.398 -5.954 -4.095 1.00 78.38 88 THR A N 1
ATOM 674 C CA . THR A 1 88 ? 18.535 -6.711 -3.545 1.00 78.38 88 THR A CA 1
ATOM 675 C C . THR A 1 88 ? 18.574 -6.664 -2.017 1.00 78.38 88 THR A C 1
ATOM 677 O O . THR A 1 88 ? 18.908 -7.655 -1.377 1.00 78.38 88 THR A O 1
ATOM 680 N N . GLU A 1 89 ? 18.210 -5.526 -1.418 1.00 72.38 89 GLU A N 1
ATOM 681 C CA . GLU A 1 89 ? 18.225 -5.352 0.042 1.00 72.38 89 GLU A CA 1
ATOM 682 C C . GLU A 1 89 ? 16.892 -5.699 0.709 1.00 72.38 89 GLU A C 1
ATOM 684 O O . GLU A 1 89 ? 16.859 -6.196 1.834 1.00 72.38 89 GLU A O 1
ATOM 689 N N . LYS A 1 90 ? 15.779 -5.387 0.039 1.00 70.38 90 LYS A N 1
ATOM 690 C CA . LYS A 1 90 ? 14.430 -5.552 0.579 1.00 70.38 90 LYS A CA 1
ATOM 691 C C . LYS A 1 90 ? 13.499 -6.034 -0.521 1.00 70.38 90 LYS A C 1
ATOM 693 O O . LYS A 1 90 ? 13.297 -5.333 -1.513 1.00 70.38 90 LYS A O 1
ATOM 698 N N . SER A 1 91 ? 12.902 -7.202 -0.303 1.00 80.81 91 SER A N 1
ATOM 699 C CA . SER A 1 91 ? 11.741 -7.664 -1.049 1.00 80.81 91 SER A CA 1
ATOM 700 C C . SER A 1 91 ? 10.482 -7.478 -0.209 1.00 80.81 91 SER A C 1
ATOM 702 O O . SER A 1 91 ? 10.450 -7.728 0.999 1.00 80.81 91 SER A O 1
ATOM 704 N N . LEU A 1 92 ? 9.439 -6.984 -0.855 1.00 82.38 92 LEU A N 1
ATOM 705 C CA . LEU A 1 92 ? 8.106 -6.873 -0.298 1.00 82.38 92 LEU A CA 1
ATOM 706 C C . LEU A 1 92 ? 7.192 -7.754 -1.126 1.00 82.38 92 LEU A C 1
ATOM 708 O O . LEU A 1 92 ? 7.147 -7.600 -2.342 1.00 82.38 92 LEU A O 1
ATOM 712 N N . ASP A 1 93 ? 6.446 -8.616 -0.451 1.00 89.81 93 ASP A N 1
ATOM 713 C CA . ASP A 1 93 ? 5.476 -9.503 -1.068 1.00 89.81 93 ASP A CA 1
ATOM 714 C C . ASP A 1 93 ? 4.141 -9.352 -0.357 1.00 89.81 93 ASP A C 1
ATOM 716 O O . ASP A 1 93 ? 4.065 -9.393 0.873 1.00 89.81 93 ASP A O 1
ATOM 720 N N . CYS A 1 94 ? 3.092 -9.161 -1.147 1.00 91.81 94 CYS A N 1
ATOM 721 C CA . CYS A 1 94 ? 1.743 -8.990 -0.660 1.00 91.81 94 CYS A CA 1
ATOM 722 C C . CYS A 1 94 ? 0.784 -9.860 -1.460 1.00 91.81 94 CYS A C 1
ATOM 724 O O . CYS A 1 94 ? 0.395 -9.517 -2.576 1.00 91.81 94 CYS A O 1
ATOM 726 N N . PHE A 1 95 ? 0.382 -10.981 -0.875 1.00 93.06 95 PHE A N 1
ATOM 727 C CA . PHE A 1 95 ? -0.692 -11.821 -1.378 1.00 93.06 95 PHE A CA 1
ATOM 728 C C . PHE A 1 95 ? -2.013 -11.297 -0.820 1.00 93.06 95 PHE A C 1
ATOM 730 O O . PHE A 1 95 ? -2.203 -11.247 0.396 1.00 93.06 95 PHE A O 1
ATOM 737 N N . VAL A 1 96 ? -2.923 -10.873 -1.697 1.00 91.81 96 VAL A N 1
ATOM 738 C CA . VAL A 1 96 ? -4.210 -10.314 -1.271 1.00 91.81 96 VAL A CA 1
ATOM 739 C C . VAL A 1 96 ? -5.182 -11.454 -0.997 1.00 91.81 96 VAL A C 1
ATOM 741 O O . VAL A 1 96 ? -5.814 -11.990 -1.913 1.00 91.81 96 VAL A O 1
ATOM 744 N N . PHE A 1 97 ? -5.307 -11.809 0.278 1.00 89.50 97 PHE A N 1
ATOM 745 C CA . PHE A 1 97 ? -6.117 -12.927 0.745 1.00 89.50 97 PHE A CA 1
ATOM 746 C C . PHE A 1 97 ? -7.379 -12.456 1.467 1.00 89.50 97 PHE A C 1
ATOM 748 O O . PHE A 1 97 ? -7.407 -11.384 2.072 1.00 89.50 97 PHE A O 1
ATOM 755 N N . GLN A 1 98 ? -8.436 -13.263 1.400 1.00 88.44 98 GLN A N 1
ATOM 756 C CA . GLN A 1 98 ? -9.683 -12.996 2.103 1.00 88.44 98 GLN A CA 1
ATOM 757 C C . GLN A 1 98 ? -9.654 -13.648 3.489 1.00 88.44 98 GLN A C 1
ATOM 759 O O . GLN A 1 98 ? -9.682 -14.870 3.589 1.00 88.44 98 GLN A O 1
ATOM 764 N N . LEU A 1 99 ? -9.616 -12.843 4.552 1.00 84.62 99 LEU A N 1
ATOM 765 C CA . LEU A 1 99 ? -9.599 -13.348 5.933 1.00 84.62 99 LEU A CA 1
ATOM 766 C C . LEU A 1 99 ? -11.003 -13.681 6.445 1.00 84.62 99 LEU A C 1
ATOM 768 O O . LEU A 1 99 ? -11.196 -14.632 7.196 1.00 84.62 99 LEU A O 1
ATOM 772 N N . SER A 1 100 ? -11.986 -12.876 6.049 1.00 83.94 100 SER A N 1
ATOM 773 C CA . SER A 1 100 ? -13.400 -13.072 6.361 1.00 83.94 100 SER A CA 1
ATOM 774 C C . SER A 1 100 ? -14.261 -12.473 5.245 1.00 83.94 100 SER A C 1
ATOM 776 O O . SER A 1 100 ? -13.740 -11.913 4.276 1.00 83.94 100 SER A O 1
ATOM 778 N N . GLU A 1 101 ? -15.581 -12.640 5.300 1.00 83.88 101 GLU A N 1
ATOM 779 C CA . GLU A 1 101 ? -16.474 -12.176 4.236 1.00 83.88 101 GLU A CA 1
ATOM 780 C C . GLU A 1 101 ? -16.281 -10.675 3.939 1.00 83.88 101 GLU A C 1
ATOM 782 O O . GLU A 1 101 ? -16.460 -9.824 4.806 1.00 83.88 101 GLU A O 1
ATOM 787 N N . GLY A 1 102 ? -15.842 -10.353 2.716 1.00 80.44 102 GLY A N 1
ATOM 788 C CA . GLY A 1 102 ? -15.555 -8.978 2.290 1.00 80.44 102 GLY A CA 1
ATOM 789 C C . GLY A 1 102 ? -14.289 -8.337 2.878 1.00 80.44 102 GLY A C 1
ATOM 790 O O . GLY A 1 102 ? -13.980 -7.203 2.520 1.00 80.44 102 GLY A O 1
ATOM 791 N N . GLN A 1 103 ? -13.534 -9.025 3.741 1.00 83.06 103 GLN A N 1
ATOM 792 C CA . GLN A 1 103 ? -12.306 -8.493 4.337 1.00 83.06 103 GLN A CA 1
ATOM 793 C C . GLN A 1 103 ? -11.067 -9.071 3.663 1.00 83.06 103 GLN A C 1
ATOM 795 O O . GLN A 1 103 ? -10.751 -10.254 3.809 1.00 83.06 103 GLN A O 1
ATOM 800 N N . PHE A 1 104 ? -10.340 -8.203 2.963 1.00 86.69 104 PHE A N 1
ATOM 801 C CA . PHE A 1 104 ? -9.098 -8.548 2.285 1.00 86.69 104 PHE A CA 1
ATOM 802 C C . PHE A 1 104 ? -7.894 -7.954 3.006 1.00 86.69 104 PHE A C 1
ATOM 804 O O . PHE A 1 104 ? -7.918 -6.815 3.484 1.00 86.69 104 PHE A O 1
ATOM 811 N N . ALA A 1 105 ? -6.833 -8.743 3.072 1.00 87.25 105 ALA A N 1
ATOM 812 C CA . ALA A 1 105 ? -5.597 -8.381 3.729 1.00 87.25 105 ALA A CA 1
ATOM 813 C C . ALA A 1 105 ? -4.389 -8.816 2.911 1.00 87.25 105 ALA A C 1
ATOM 815 O O . ALA A 1 105 ? -4.430 -9.767 2.134 1.00 87.25 105 ALA A O 1
ATOM 816 N N . CYS A 1 106 ? -3.303 -8.097 3.147 1.00 88.62 106 CYS A N 1
ATOM 817 C CA . CYS A 1 106 ? -1.978 -8.446 2.689 1.00 88.62 106 CYS A CA 1
ATOM 818 C C . CYS A 1 106 ? -1.384 -9.548 3.575 1.00 88.62 106 CYS A C 1
ATOM 820 O O . CYS A 1 106 ? -1.189 -9.327 4.776 1.00 88.62 106 CYS A O 1
ATOM 822 N N . VAL A 1 107 ? -1.089 -10.699 2.983 1.00 89.25 107 VAL A N 1
ATOM 823 C CA . VAL A 1 107 ? -0.395 -11.826 3.619 1.00 89.25 107 VAL A CA 1
ATOM 824 C C . VAL A 1 107 ? 0.957 -12.001 2.937 1.00 89.25 107 VAL A C 1
ATOM 826 O O . VAL A 1 107 ? 1.059 -11.846 1.720 1.00 89.25 107 VAL A O 1
ATOM 829 N N . THR A 1 108 ? 2.009 -12.266 3.698 1.00 84.69 108 THR A N 1
ATOM 830 C CA . THR A 1 108 ? 3.353 -12.543 3.171 1.00 84.69 108 THR A CA 1
ATOM 831 C C . THR A 1 108 ? 3.557 -14.037 2.911 1.00 84.69 108 THR A C 1
ATOM 833 O O . THR A 1 108 ? 2.742 -14.869 3.300 1.00 84.69 108 THR A O 1
ATOM 836 N N . GLY A 1 109 ? 4.657 -14.404 2.244 1.00 78.81 109 GLY A N 1
ATOM 837 C CA . GLY A 1 109 ? 4.968 -15.810 1.945 1.00 78.81 109 GLY A CA 1
ATOM 838 C C . GLY A 1 109 ? 5.223 -16.693 3.177 1.00 78.81 109 GLY A C 1
ATOM 839 O O . GLY A 1 109 ? 5.141 -17.912 3.075 1.00 78.81 109 GLY A O 1
ATOM 840 N N . ASP A 1 110 ? 5.503 -16.093 4.334 1.00 81.25 110 ASP A N 1
ATOM 841 C CA . ASP A 1 110 ? 5.668 -16.749 5.636 1.00 81.25 110 ASP A CA 1
ATOM 842 C C . ASP A 1 110 ? 4.387 -16.727 6.494 1.00 81.25 110 ASP A C 1
ATOM 844 O O . ASP A 1 110 ? 4.457 -16.884 7.710 1.00 81.25 110 ASP A O 1
ATOM 848 N N . ASP A 1 111 ? 3.224 -16.528 5.864 1.00 74.00 111 ASP A N 1
ATOM 849 C CA . ASP A 1 111 ? 1.892 -16.519 6.493 1.00 74.00 111 ASP A CA 1
ATOM 850 C C . ASP A 1 111 ? 1.692 -15.412 7.548 1.00 74.00 111 ASP A C 1
ATOM 852 O O . ASP A 1 111 ? 0.773 -15.448 8.368 1.00 74.00 111 ASP A O 1
ATOM 856 N N . GLN A 1 112 ? 2.530 -14.369 7.525 1.00 76.81 112 GLN A N 1
ATOM 857 C CA . GLN A 1 112 ? 2.310 -13.190 8.355 1.00 76.81 112 GLN A CA 1
ATOM 858 C C . GLN A 1 112 ? 1.308 -12.254 7.685 1.00 76.81 112 GLN A C 1
ATOM 860 O O . GLN A 1 112 ? 1.488 -11.761 6.568 1.00 76.81 112 GLN A O 1
ATOM 865 N N . VAL A 1 113 ? 0.239 -11.942 8.409 1.00 73.62 113 VAL A N 1
ATOM 866 C CA . VAL A 1 113 ? -0.743 -10.962 7.959 1.00 73.62 113 VAL A CA 1
ATOM 867 C C . VAL A 1 113 ? -0.231 -9.565 8.307 1.00 73.62 113 VAL A C 1
ATOM 869 O O . VAL A 1 113 ? -0.352 -9.109 9.442 1.00 73.62 113 VAL A O 1
ATOM 872 N N . ARG A 1 114 ? 0.302 -8.836 7.318 1.00 66.69 114 ARG A N 1
ATOM 873 C CA . ARG A 1 114 ? 0.724 -7.424 7.481 1.00 66.69 114 ARG A CA 1
ATOM 874 C C . ARG A 1 114 ? -0.444 -6.451 7.583 1.00 66.69 114 ARG A C 1
ATOM 876 O O . ARG A 1 114 ? -0.263 -5.250 7.743 1.00 66.69 114 ARG A O 1
ATOM 883 N N . SER A 1 115 ? -1.657 -6.967 7.451 1.00 59.09 115 SER A N 1
ATOM 884 C CA . SER A 1 115 ? -2.873 -6.183 7.432 1.00 59.09 115 SER A CA 1
ATOM 885 C C . SER A 1 115 ? -3.964 -6.856 8.255 1.00 59.09 115 SER A C 1
ATOM 887 O O . SER A 1 115 ? -5.007 -7.250 7.736 1.00 59.09 115 SER A O 1
ATOM 889 N N . LEU A 1 116 ? -3.743 -6.941 9.558 1.00 50.06 116 LEU A N 1
ATOM 890 C CA . LEU A 1 116 ? -4.846 -7.008 10.501 1.00 50.06 116 LEU A CA 1
ATOM 891 C C . LEU A 1 116 ? -5.140 -5.571 10.915 1.00 50.06 116 LEU A C 1
ATOM 893 O O . LEU A 1 116 ? -4.404 -4.979 11.695 1.00 50.06 116 LEU A O 1
ATOM 897 N N . THR A 1 117 ? -6.222 -5.011 10.373 1.00 46.59 117 THR A N 1
ATOM 898 C CA . THR A 1 117 ? -6.912 -3.872 10.996 1.00 46.59 117 THR A CA 1
ATOM 899 C C . THR A 1 117 ? -6.024 -2.669 11.350 1.00 46.59 117 THR A C 1
ATOM 901 O O . THR A 1 117 ? -5.908 -2.308 12.515 1.00 46.59 117 THR A O 1
ATOM 904 N N . VAL A 1 118 ? -5.540 -1.920 10.356 1.00 46.72 118 VAL A N 1
ATOM 905 C CA . VAL A 1 118 ? -5.730 -0.466 10.493 1.00 46.72 118 VAL A CA 1
ATOM 906 C C . VAL A 1 118 ? -7.143 -0.230 10.000 1.00 46.72 118 VAL A C 1
ATOM 908 O O . VAL A 1 118 ? -7.396 0.054 8.832 1.00 46.72 118 VAL A O 1
ATOM 911 N N . THR A 1 119 ? -8.090 -0.537 10.884 1.00 46.22 119 THR A N 1
ATOM 912 C CA . THR A 1 119 ? -9.460 -0.077 10.739 1.00 46.22 119 THR A CA 1
ATOM 913 C C . THR A 1 119 ? -9.400 1.412 10.442 1.00 46.22 119 THR A C 1
ATOM 915 O O . THR A 1 119 ? -8.552 2.132 10.967 1.00 46.22 119 THR A O 1
ATOM 918 N N . ASN A 1 120 ? -10.308 1.875 9.596 1.00 46.75 120 ASN A N 1
ATOM 919 C CA . ASN A 1 120 ? -10.633 3.285 9.437 1.00 46.75 120 ASN A CA 1
ATOM 920 C C . ASN A 1 120 ? -11.169 3.831 10.781 1.00 46.75 120 ASN A C 1
ATOM 922 O O . ASN A 1 120 ? -12.363 4.074 10.934 1.00 46.75 120 ASN A O 1
ATOM 926 N N . GLY A 1 121 ? -10.312 3.920 11.792 1.00 59.88 121 GLY A N 1
ATOM 927 C CA . GLY A 1 121 ? -10.659 4.064 13.193 1.00 59.88 121 GLY A CA 1
ATOM 928 C C . GLY A 1 121 ? -9.536 4.746 13.959 1.00 59.88 121 GLY A C 1
ATOM 929 O O . GLY A 1 121 ? -8.375 4.735 13.557 1.00 59.88 121 GLY A O 1
ATOM 930 N N . MET A 1 122 ? -9.915 5.400 15.052 1.00 63.06 122 MET A N 1
ATOM 931 C CA . MET A 1 122 ? -9.007 6.167 15.893 1.00 63.06 122 MET A CA 1
ATOM 932 C C . MET A 1 122 ? -8.007 5.221 16.567 1.00 63.06 122 MET A C 1
ATOM 934 O O . MET A 1 122 ? -8.347 4.540 17.532 1.00 63.06 122 MET A O 1
ATOM 938 N N . VAL A 1 123 ? -6.790 5.153 16.027 1.00 67.88 123 VAL A N 1
ATOM 939 C CA . VAL A 1 123 ? -5.687 4.388 16.616 1.00 67.88 123 VAL A CA 1
ATOM 940 C C . VAL A 1 123 ? -5.057 5.219 17.727 1.00 67.88 123 VAL A C 1
ATOM 942 O O . VAL A 1 123 ? -4.713 6.385 17.536 1.00 67.88 123 VAL A O 1
ATOM 945 N N . THR A 1 124 ? -4.900 4.608 18.895 1.00 77.69 124 THR A N 1
ATOM 946 C CA . THR A 1 124 ? -4.138 5.175 20.005 1.00 77.69 124 THR A CA 1
ATOM 947 C C . THR A 1 124 ? -2.640 5.001 19.707 1.00 77.69 124 THR A C 1
ATOM 949 O O . THR A 1 124 ? -2.176 3.864 19.639 1.00 77.69 124 THR A O 1
ATOM 952 N N . PRO A 1 125 ? -1.871 6.087 19.492 1.00 81.19 125 PRO A N 1
ATOM 953 C CA . PRO A 1 125 ? -0.513 6.009 18.945 1.00 81.19 125 PRO A CA 1
ATOM 954 C C . PRO A 1 125 ? 0.541 5.514 19.947 1.00 81.19 125 PRO A C 1
ATOM 956 O O . PRO A 1 125 ? 1.637 5.138 19.546 1.00 81.19 125 PRO A O 1
ATOM 959 N N . VAL A 1 126 ? 0.232 5.529 21.246 1.00 81.75 126 VAL A N 1
ATOM 960 C CA . VAL A 1 126 ? 1.127 5.117 22.339 1.00 81.75 126 VAL A CA 1
ATOM 961 C C . VAL A 1 126 ? 0.337 4.349 23.392 1.00 81.75 126 VAL A C 1
ATOM 963 O O . VAL A 1 126 ? -0.853 4.597 23.553 1.00 81.75 126 VAL A O 1
ATOM 966 N N . ASN A 1 127 ? 0.978 3.461 24.158 1.00 85.25 127 ASN A N 1
ATOM 967 C CA . ASN A 1 127 ? 0.330 2.797 25.297 1.00 85.25 127 ASN A CA 1
ATOM 968 C C . ASN A 1 127 ? 0.127 3.796 26.455 1.00 85.25 127 ASN A C 1
ATOM 970 O O . ASN A 1 127 ? 0.938 3.884 27.376 1.00 85.25 127 ASN A O 1
ATOM 974 N N . GLY A 1 128 ? -0.918 4.616 26.351 1.00 85.88 128 GLY A N 1
ATOM 975 C CA . GLY A 1 128 ? -1.167 5.756 27.223 1.00 85.88 128 GLY A CA 1
ATOM 976 C C . GLY A 1 128 ? -2.607 6.263 27.153 1.00 85.88 128 GLY A C 1
ATOM 977 O O . GLY A 1 128 ? -3.433 5.759 26.391 1.00 85.88 128 GLY A O 1
ATOM 978 N N . VAL A 1 129 ? -2.914 7.279 27.959 1.00 90.31 129 VAL A N 1
ATOM 979 C CA . VAL A 1 129 ? -4.257 7.875 28.059 1.00 90.31 129 VAL A CA 1
ATOM 980 C C . VAL A 1 129 ? -4.246 9.268 27.440 1.00 90.31 129 VAL A C 1
ATOM 982 O O . VAL A 1 129 ? -3.337 10.059 27.696 1.00 90.31 129 VAL A O 1
ATOM 985 N N . MET A 1 130 ? -5.259 9.591 26.632 1.00 89.75 130 MET A N 1
ATOM 986 C CA . MET A 1 130 ? -5.414 10.932 26.070 1.00 89.75 130 MET A CA 1
ATOM 987 C C . MET A 1 130 ? -5.700 11.934 27.192 1.00 89.75 130 MET A C 1
ATOM 989 O O . MET A 1 130 ? -6.703 11.824 27.897 1.00 89.75 130 MET A O 1
ATOM 993 N N . THR A 1 131 ? -4.840 12.935 27.341 1.00 90.0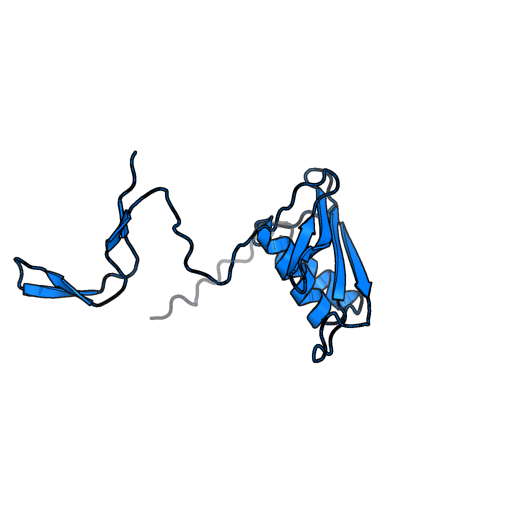0 131 THR A N 1
ATOM 994 C CA . THR A 1 131 ? -4.986 14.001 28.345 1.00 90.00 131 THR A CA 1
ATOM 995 C C . THR A 1 131 ? -5.493 15.300 27.724 1.00 90.00 131 THR A C 1
ATOM 997 O O . THR A 1 131 ? -6.164 16.103 28.386 1.00 90.00 131 THR A O 1
ATOM 1000 N N . SER A 1 132 ? -5.229 15.511 26.430 1.00 87.31 132 SER A N 1
ATOM 1001 C CA . SER A 1 132 ? -5.650 16.718 25.723 1.00 87.31 132 SER A CA 1
ATOM 1002 C C . SER A 1 132 ? -6.118 16.445 24.302 1.00 87.31 132 SER A C 1
ATOM 1004 O O . SER A 1 132 ? -5.411 15.823 23.523 1.00 87.31 132 SER A O 1
ATOM 1006 N N . THR A 1 133 ? -7.303 16.948 23.950 1.00 89.75 133 THR A N 1
ATOM 1007 C CA . THR A 1 133 ? -7.864 16.889 22.593 1.00 89.75 133 THR A CA 1
ATOM 1008 C C . THR A 1 133 ? -7.415 18.084 21.753 1.00 89.75 133 THR A C 1
ATOM 1010 O O . THR A 1 133 ? -6.993 19.112 22.287 1.00 89.75 133 THR A O 1
ATOM 1013 N N . PHE A 1 134 ? -7.582 17.988 20.437 1.00 91.31 134 PHE A N 1
ATOM 1014 C CA . PHE A 1 134 ? -7.433 19.123 19.529 1.00 91.31 134 PHE A CA 1
ATOM 1015 C C . PHE A 1 134 ? -8.525 20.180 19.767 1.00 91.31 134 PHE A C 1
ATOM 1017 O O . PHE A 1 134 ? -9.674 19.837 20.052 1.00 91.31 134 PHE A O 1
ATOM 1024 N N . GLY A 1 135 ? -8.176 21.461 19.616 1.00 92.69 135 GLY A N 1
ATOM 1025 C CA . GLY A 1 135 ? -9.130 22.575 19.596 1.00 92.69 135 GLY A CA 1
ATOM 1026 C C . GLY A 1 135 ? -8.920 23.647 20.677 1.00 92.69 135 GLY A C 1
ATOM 1027 O O . GLY A 1 135 ? -7.931 23.629 21.412 1.00 92.69 135 GLY A O 1
ATOM 1028 N N . PRO A 1 136 ? -9.822 24.644 20.755 1.00 92.50 136 PRO A N 1
ATOM 1029 C CA . PRO A 1 136 ? -9.719 25.745 21.710 1.00 92.50 136 PRO A CA 1
ATOM 1030 C C . PRO A 1 136 ? -9.903 25.274 23.158 1.00 92.50 136 PRO A C 1
ATOM 1032 O O . PRO A 1 136 ? -10.888 24.615 23.488 1.00 92.50 136 PRO A O 1
ATOM 1035 N N . ARG A 1 137 ? -8.991 25.670 24.051 1.00 88.31 137 ARG A N 1
ATOM 1036 C CA . ARG A 1 137 ? -9.075 25.417 25.494 1.00 88.31 137 ARG A CA 1
ATOM 1037 C C . ARG A 1 137 ? -8.836 26.679 26.304 1.00 88.31 137 ARG A C 1
ATOM 1039 O O . ARG A 1 137 ? -7.947 27.472 26.002 1.00 88.31 137 ARG A O 1
ATOM 1046 N N . LYS A 1 138 ? -9.630 26.846 27.361 1.00 90.31 138 LYS A N 1
ATOM 1047 C CA . LYS A 1 138 ? -9.483 27.943 28.319 1.00 90.31 138 LYS A CA 1
ATOM 1048 C C . LYS A 1 138 ? -8.486 27.547 29.402 1.00 90.31 138 LYS A C 1
ATOM 1050 O O . LYS A 1 138 ? -8.677 26.540 30.078 1.00 90.31 138 LYS A O 1
ATOM 1055 N N . HIS A 1 139 ? -7.442 28.348 29.582 1.00 87.88 139 HIS A N 1
ATOM 1056 C CA . HIS A 1 139 ? -6.491 28.150 30.665 1.00 87.88 139 HIS A CA 1
ATOM 1057 C C . HIS A 1 139 ? -7.174 28.472 32.011 1.00 87.88 139 HIS A C 1
ATOM 1059 O O . HIS A 1 139 ? -7.653 29.596 32.177 1.00 87.88 139 HIS A O 1
ATOM 1065 N N . PRO A 1 140 ? -7.202 27.548 32.990 1.00 84.81 140 PRO A N 1
ATOM 1066 C CA . PRO A 1 140 ? -8.008 27.700 34.207 1.00 84.81 140 PRO A CA 1
ATOM 1067 C C . PRO A 1 140 ? -7.569 28.873 35.095 1.00 84.81 140 PRO A C 1
ATOM 1069 O O . PRO A 1 140 ? -8.412 29.518 35.702 1.00 84.81 140 PRO A O 1
ATOM 1072 N N . ILE A 1 141 ? -6.269 29.186 35.122 1.00 90.12 141 ILE A N 1
ATOM 1073 C CA . ILE A 1 141 ? -5.720 30.304 35.915 1.00 90.12 141 ILE A CA 1
ATOM 1074 C C . ILE A 1 141 ? -5.755 31.628 35.133 1.00 90.12 141 ILE A C 1
ATOM 1076 O O . ILE A 1 141 ? -6.339 32.607 35.577 1.00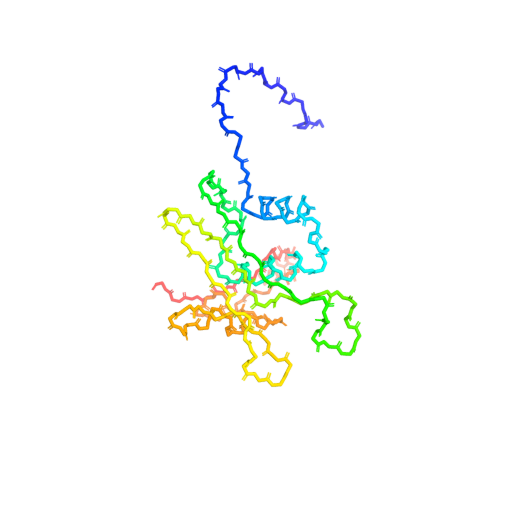 90.12 141 ILE A O 1
ATOM 1080 N N . LEU A 1 142 ? -5.144 31.660 33.943 1.00 87.81 142 LEU A N 1
ATOM 1081 C CA . LEU A 1 142 ? -5.009 32.874 33.128 1.00 87.81 142 LEU A CA 1
ATOM 1082 C C . LEU A 1 142 ? -6.313 33.320 32.440 1.00 87.81 142 LEU A C 1
ATOM 1084 O O . LEU A 1 142 ? -6.358 34.412 31.885 1.00 87.81 142 LEU A O 1
ATOM 1088 N N . GLY A 1 143 ? -7.345 32.471 32.384 1.00 89.00 143 GLY A N 1
ATOM 1089 C CA . GLY A 1 143 ? -8.647 32.781 31.783 1.00 89.00 143 GLY A CA 1
ATOM 1090 C C . GLY A 1 143 ? -8.659 32.948 30.256 1.00 89.00 143 GLY A C 1
ATOM 1091 O O . GLY A 1 143 ? -9.730 33.116 29.676 1.00 89.00 143 GLY A O 1
ATOM 1092 N N . THR A 1 144 ? -7.503 32.876 29.597 1.00 91.50 144 THR A N 1
ATOM 1093 C CA . THR A 1 144 ? -7.354 33.030 28.144 1.00 91.50 144 THR A CA 1
ATOM 1094 C C . THR A 1 144 ? -7.662 31.736 27.398 1.00 91.50 144 THR A C 1
ATOM 1096 O O . THR A 1 144 ? -7.446 30.640 27.917 1.00 91.50 144 THR A O 1
ATOM 1099 N N . VAL A 1 145 ? -8.159 31.851 26.164 1.00 90.50 145 VAL A N 1
ATOM 1100 C CA . VAL A 1 145 ? -8.373 30.706 25.270 1.00 90.50 145 VAL A CA 1
ATOM 1101 C C . VAL A 1 145 ? -7.150 30.535 24.373 1.00 90.50 145 VAL A C 1
ATOM 1103 O O . VAL A 1 145 ? -6.714 31.483 23.724 1.00 90.50 145 VAL A O 1
ATOM 1106 N N . ARG A 1 146 ? -6.595 29.325 24.332 1.00 89.00 146 ARG A N 1
ATOM 1107 C CA . ARG A 1 146 ? -5.500 28.931 23.438 1.00 89.00 146 ARG A CA 1
ATOM 1108 C C . ARG A 1 146 ? -5.928 27.725 22.614 1.00 89.00 146 ARG A C 1
ATOM 1110 O O . ARG A 1 146 ? -6.600 26.834 23.125 1.00 89.00 146 ARG A O 1
ATOM 1117 N N . ILE A 1 147 ? -5.544 27.693 21.341 1.00 92.06 147 ILE A N 1
ATOM 1118 C CA . ILE A 1 147 ? -5.812 26.543 20.472 1.00 92.06 147 ILE A CA 1
ATOM 1119 C C . ILE A 1 147 ? -4.743 25.484 20.714 1.00 92.06 147 ILE A C 1
ATOM 1121 O O . ILE A 1 147 ? -3.554 25.740 20.514 1.00 92.06 147 ILE A O 1
ATOM 1125 N N . HIS A 1 148 ? -5.181 24.292 21.104 1.00 92.56 148 HIS A N 1
ATOM 1126 C CA . HIS A 1 148 ? -4.350 23.106 21.119 1.00 92.56 148 HIS A CA 1
ATOM 1127 C C . HIS A 1 148 ? -4.296 22.515 19.704 1.00 92.56 148 HIS A C 1
ATOM 1129 O O . HIS A 1 148 ? -5.315 22.079 19.170 1.00 92.56 148 HIS A O 1
ATOM 1135 N N . LYS A 1 149 ? -3.118 22.566 19.069 1.00 90.62 149 LYS A N 1
ATOM 1136 C CA . LYS A 1 149 ? -2.915 22.177 17.659 1.00 90.62 149 LYS A CA 1
ATOM 1137 C C . LYS A 1 149 ? -2.666 20.674 17.460 1.00 90.62 149 LYS A C 1
ATOM 1139 O O . LYS A 1 149 ? -2.284 20.271 16.368 1.00 90.62 149 LYS A O 1
ATOM 1144 N N . GLY A 1 150 ? -2.876 19.859 18.489 1.00 89.25 150 GLY A N 1
ATOM 1145 C CA . GLY A 1 150 ? -2.644 18.419 18.443 1.00 89.25 150 GLY A CA 1
ATOM 1146 C C . GLY A 1 150 ? -3.487 17.665 19.463 1.00 89.25 150 GLY A C 1
ATOM 1147 O O . GLY A 1 150 ? -4.476 18.188 19.975 1.00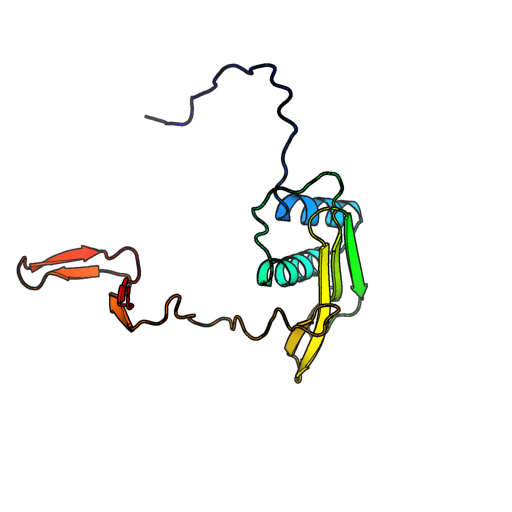 89.25 150 GLY A O 1
ATOM 1148 N N . VAL A 1 151 ? -3.095 16.427 19.741 1.00 90.44 151 VAL A N 1
ATOM 1149 C CA . VAL A 1 151 ? -3.683 15.573 20.775 1.00 90.44 151 VAL A CA 1
ATOM 1150 C C . VAL A 1 151 ? -2.543 15.092 21.664 1.00 90.44 151 VAL A C 1
ATOM 1152 O O . VAL A 1 151 ? -1.578 14.531 21.151 1.00 90.44 151 VAL A O 1
ATOM 1155 N N . ASP A 1 152 ? -2.663 15.298 22.973 1.00 90.44 152 ASP A N 1
ATOM 1156 C CA . ASP A 1 152 ? -1.650 14.869 23.936 1.00 90.44 152 ASP A CA 1
ATOM 1157 C C . ASP A 1 152 ? -2.047 13.533 24.550 1.00 90.44 152 ASP A C 1
ATOM 1159 O O . ASP A 1 152 ? -3.185 13.342 25.000 1.00 90.44 152 ASP A O 1
ATOM 1163 N N . TRP A 1 153 ? -1.071 12.635 24.614 1.00 92.44 153 TRP A N 1
ATOM 1164 C CA . TRP A 1 153 ? -1.173 11.338 25.264 1.00 92.44 153 TRP A CA 1
ATOM 1165 C C . TRP A 1 153 ? -0.148 11.277 26.390 1.00 92.44 153 TRP A C 1
ATOM 1167 O O . TRP A 1 153 ? 1.039 11.503 26.164 1.00 92.44 153 TRP A O 1
ATOM 1177 N N . ALA A 1 154 ? -0.597 10.966 27.603 1.00 92.06 154 ALA A N 1
ATOM 1178 C CA . ALA A 1 154 ? 0.304 10.633 28.695 1.00 92.06 154 ALA A CA 1
ATOM 1179 C C . ALA A 1 154 ? 0.645 9.144 28.615 1.00 92.06 154 ALA A C 1
ATOM 1181 O O . ALA A 1 154 ? -0.255 8.304 28.683 1.00 92.06 154 ALA A O 1
ATOM 1182 N N . ALA A 1 155 ? 1.930 8.828 28.485 1.00 92.62 155 ALA A N 1
ATOM 1183 C CA . ALA A 1 155 ? 2.448 7.465 28.438 1.00 92.62 155 ALA A CA 1
ATOM 1184 C C . ALA A 1 155 ? 3.636 7.311 29.410 1.00 92.62 155 ALA A C 1
ATOM 1186 O O . ALA A 1 155 ? 4.290 8.313 29.719 1.00 92.62 155 ALA A O 1
ATOM 1187 N N . PRO A 1 156 ? 3.912 6.092 29.914 1.00 87.56 156 PRO A N 1
ATOM 1188 C CA . PRO A 1 156 ? 5.124 5.804 30.680 1.00 87.56 156 PRO A CA 1
ATOM 1189 C C . PRO A 1 156 ? 6.390 6.070 29.855 1.00 87.56 156 PRO A C 1
ATOM 1191 O O . PRO A 1 156 ? 6.370 5.920 28.633 1.00 87.56 156 PRO A O 1
ATOM 1194 N N . VAL A 1 157 ? 7.468 6.458 30.541 1.00 79.12 157 VAL A N 1
ATOM 1195 C CA . VAL A 1 157 ? 8.814 6.620 29.962 1.00 79.12 157 VAL A CA 1
ATOM 1196 C C . VAL A 1 157 ? 9.515 5.281 29.798 1.00 79.12 157 VAL A C 1
ATOM 1198 O O . VAL A 1 157 ? 9.333 4.423 30.692 1.00 79.12 157 VAL A O 1
#

Radius of gyration: 22.01 Å; chains: 1; bounding box: 48×56×55 Å

Secondary structure (DSSP, 8-state):
--TT---------------BHHHHHHHHHHHTT--HHHHHHHHHHHHTTS-TTSBPPTT-EEEEEEESS-SSBTB-S-EEEEEEEE-SS-EEEEEEEEEETTEEEEE-TTS-BS-S---SS---SSSSEEEE-SEEEE-TTT--EEEE-S-EEE---

Foldseek 3Di:
DDPPPPPDDPDPDPPPDWDFQLRVLLVVCVVVVADPVQSVQLVVQVVLQDDSRDTDDPQKDKDWDWAQDDPDDPDRGIYTQKIWIDHPVDIDIFGFDDPDVVDTFTADPVRDTSDDDPDVDDDDPAPFAWPDDFAWDQDPPVRDIDTDHHIDTDDDD

Sequence (157 aa):
EDLFNYSGAQGEGTHKRQYRLLDAIYSTAARNSVPTGVIGEAIMYLSRGQDLDAFASEDQRLVLIYSQTPRGKGETDGRVLYVGVQGTEKSLDCFVFQLSEGQFACVTGDDQVRSLTVTNGMVTPVNGVMTSTFGPRKHPILGTVRIHKGVDWAAPV

pLDDT: mean 81.7, std 15.54, range [39.56, 96.88]